Protein AF-A0A3S0ZRF5-F1 (afdb_monomer_lite)

Sequence (81 aa):
MLEEQQVTTLNDALRNISGVTQTAPSYFNQFATFTIRGFEVSDGAGNFTRNGLRYLQGGGKAANFANIERIEVLRGPAAAD

Structure (mmCIF, N/CA/C/O backbone):
data_AF-A0A3S0ZRF5-F1
#
_entry.id   AF-A0A3S0ZRF5-F1
#
loop_
_atom_site.group_PDB
_atom_site.id
_atom_site.type_symbol
_atom_site.label_atom_id
_atom_site.label_alt_id
_atom_site.label_comp_id
_atom_site.label_asym_id
_atom_site.label_entity_id
_atom_site.label_seq_id
_atom_site.pdbx_PDB_ins_code
_atom_site.Cartn_x
_atom_site.Cartn_y
_atom_site.Cartn_z
_atom_site.occupancy
_atom_site.B_iso_or_equiv
_atom_site.auth_seq_id
_atom_site.auth_comp_id
_atom_site.auth_asym_id
_atom_site.auth_atom_id
_atom_site.pdbx_PDB_model_num
ATOM 1 N N . MET A 1 1 ? -10.247 -5.853 12.737 1.00 60.31 1 MET A N 1
ATOM 2 C CA . MET A 1 1 ? -10.734 -5.570 11.359 1.00 60.31 1 MET A CA 1
ATOM 3 C C . MET A 1 1 ? -10.306 -4.157 10.944 1.00 60.31 1 MET A C 1
ATOM 5 O O . MET A 1 1 ? -9.939 -3.394 11.829 1.00 60.31 1 MET A O 1
ATOM 9 N N . LEU A 1 2 ? -10.300 -3.780 9.655 1.00 57.69 2 LEU A N 1
ATOM 10 C CA . LEU A 1 2 ? -9.923 -2.406 9.237 1.00 57.69 2 LEU A CA 1
ATOM 11 C C . LEU A 1 2 ? -10.807 -1.328 9.892 1.00 57.69 2 LEU A C 1
ATOM 13 O O . LEU A 1 2 ? -10.327 -0.250 10.242 1.00 57.69 2 LEU A O 1
ATOM 17 N N . GLU A 1 3 ? -12.067 -1.676 10.144 1.00 58.44 3 GLU A N 1
ATOM 18 C CA . GLU A 1 3 ? -13.055 -0.864 10.861 1.00 58.44 3 GLU A CA 1
ATOM 19 C C . GLU A 1 3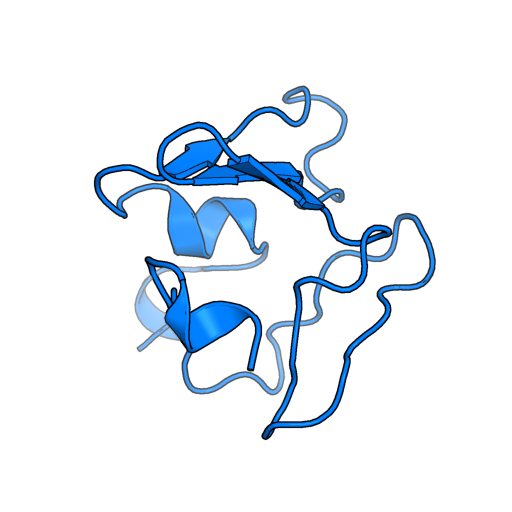 ? -12.617 -0.532 12.299 1.00 58.44 3 GLU A C 1
ATOM 21 O O . GLU A 1 3 ? -12.783 0.599 12.749 1.00 58.44 3 GLU A O 1
ATOM 26 N N . GLU A 1 4 ? -11.964 -1.469 12.999 1.00 57.50 4 GLU A N 1
ATOM 27 C CA . GLU A 1 4 ? -11.469 -1.268 14.373 1.00 57.50 4 GLU A CA 1
ATOM 28 C C . GLU A 1 4 ? -10.282 -0.295 14.438 1.00 57.50 4 GLU A C 1
ATOM 30 O O . GLU A 1 4 ? -9.963 0.223 15.506 1.00 57.50 4 GLU A O 1
ATOM 35 N N . GLN A 1 5 ? -9.615 -0.035 13.308 1.00 59.19 5 GLN A N 1
ATOM 36 C CA . GLN A 1 5 ? -8.460 0.862 13.232 1.00 59.19 5 GLN A CA 1
ATOM 37 C C . GLN A 1 5 ? -8.804 2.261 12.699 1.00 59.19 5 GLN A C 1
ATOM 39 O O . GLN A 1 5 ? -7.892 3.074 12.544 1.00 59.19 5 GLN A O 1
ATOM 44 N N . GLN A 1 6 ? -10.086 2.548 12.420 1.00 68.94 6 GLN A N 1
ATOM 45 C CA . GLN A 1 6 ? -10.537 3.792 11.774 1.00 68.94 6 GLN A CA 1
ATOM 46 C C . GLN A 1 6 ? -9.744 4.112 10.493 1.00 68.94 6 GLN A C 1
ATOM 48 O O . GLN A 1 6 ? -9.437 5.267 10.201 1.00 68.94 6 GLN A O 1
ATOM 53 N N . VAL A 1 7 ? -9.374 3.077 9.736 1.00 73.56 7 VAL A N 1
ATOM 54 C CA . VAL A 1 7 ? -8.613 3.226 8.494 1.00 73.56 7 VAL A CA 1
ATOM 55 C C . VAL A 1 7 ? -9.518 3.851 7.438 1.00 73.56 7 VAL A C 1
ATOM 57 O O . VAL A 1 7 ? -10.476 3.228 6.986 1.00 73.56 7 VAL A O 1
ATOM 60 N N . THR A 1 8 ? -9.204 5.083 7.038 1.00 74.62 8 THR A N 1
ATOM 61 C CA . THR A 1 8 ? -9.949 5.804 5.988 1.00 74.62 8 THR A CA 1
ATOM 62 C C . THR A 1 8 ? -9.132 5.998 4.715 1.00 74.62 8 THR A C 1
ATOM 64 O O . THR A 1 8 ? -9.688 6.329 3.669 1.00 74.62 8 THR A O 1
ATOM 67 N N . THR A 1 9 ? -7.819 5.755 4.784 1.00 77.31 9 THR A N 1
ATOM 68 C CA . THR A 1 9 ? -6.876 5.883 3.668 1.00 77.31 9 THR A CA 1
ATOM 69 C C . THR A 1 9 ? -5.911 4.690 3.590 1.00 77.31 9 THR A C 1
ATOM 71 O O . THR A 1 9 ? -5.690 3.981 4.573 1.00 77.31 9 THR A O 1
ATOM 74 N N . LEU A 1 10 ? -5.270 4.479 2.427 1.00 79.94 10 LEU A N 1
ATOM 75 C CA . LEU A 1 10 ? -4.205 3.464 2.286 1.00 79.94 10 LEU A CA 1
ATOM 76 C C . LEU A 1 10 ? -3.012 3.793 3.189 1.00 79.94 10 LEU A C 1
ATOM 78 O O . LEU A 1 10 ? -2.335 2.896 3.682 1.00 79.94 10 LEU A O 1
ATOM 82 N N . ASN A 1 11 ? -2.788 5.081 3.431 1.00 80.31 11 ASN A N 1
ATOM 83 C CA . ASN A 1 11 ? -1.744 5.568 4.317 1.00 80.31 11 ASN A CA 1
ATOM 84 C C . ASN A 1 11 ? -2.003 5.127 5.768 1.00 80.31 11 ASN A C 1
ATOM 86 O O . ASN A 1 11 ? -1.103 4.581 6.406 1.00 80.31 11 ASN A O 1
ATOM 90 N N . ASP A 1 12 ? -3.246 5.241 6.252 1.00 80.88 12 ASP A N 1
ATOM 91 C CA . ASP A 1 12 ? -3.635 4.740 7.579 1.00 80.88 12 ASP A CA 1
ATOM 92 C C . ASP A 1 12 ? -3.457 3.222 7.684 1.00 80.88 12 ASP A C 1
ATOM 94 O O . ASP A 1 12 ? -2.947 2.720 8.686 1.00 80.88 12 ASP A O 1
ATOM 98 N N . ALA A 1 13 ? -3.848 2.496 6.632 1.00 82.31 13 ALA A N 1
ATOM 99 C CA . ALA A 1 13 ? -3.793 1.040 6.593 1.00 82.31 13 ALA A CA 1
ATOM 100 C C . ALA A 1 13 ? -2.364 0.491 6.694 1.00 82.31 13 ALA A C 1
ATOM 102 O O . ALA A 1 13 ? -2.133 -0.561 7.293 1.00 82.31 13 ALA A O 1
ATOM 103 N N . LEU A 1 14 ? -1.404 1.185 6.074 1.00 84.56 14 LEU A N 1
ATOM 104 C CA . LEU A 1 14 ? -0.034 0.700 5.918 1.00 84.56 14 LEU A CA 1
ATOM 105 C C . LEU A 1 14 ? 0.962 1.308 6.914 1.00 84.56 14 LEU A C 1
ATOM 107 O O . LEU A 1 14 ? 2.105 0.854 6.962 1.00 84.56 14 LEU A O 1
ATOM 111 N N . ARG A 1 15 ? 0.541 2.264 7.754 1.00 83.94 15 ARG A N 1
ATOM 112 C CA . ARG A 1 15 ? 1.416 3.018 8.677 1.00 83.94 15 ARG A CA 1
ATOM 113 C C . ARG A 1 15 ? 2.293 2.163 9.601 1.00 83.94 15 ARG A C 1
ATOM 115 O O . ARG A 1 15 ? 3.350 2.610 10.023 1.00 83.94 15 ARG A O 1
ATOM 122 N N . ASN A 1 16 ? 1.855 0.942 9.918 1.00 85.5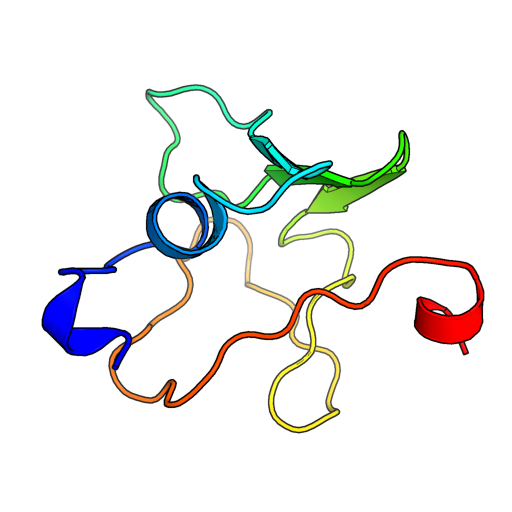6 16 ASN A N 1
ATOM 123 C CA . ASN A 1 16 ? 2.537 0.032 10.845 1.00 85.56 16 ASN A CA 1
ATOM 124 C C . ASN A 1 16 ? 3.212 -1.161 10.145 1.00 85.56 16 ASN A C 1
ATOM 126 O O . ASN A 1 16 ? 3.693 -2.081 10.810 1.00 85.56 16 ASN A O 1
ATOM 130 N N . ILE A 1 17 ? 3.233 -1.195 8.810 1.00 86.31 17 ILE A N 1
ATOM 131 C CA . ILE A 1 17 ? 3.800 -2.320 8.067 1.00 86.31 17 ILE A CA 1
ATOM 132 C C . ILE A 1 17 ? 5.310 -2.130 7.912 1.00 86.31 17 ILE A C 1
ATOM 134 O O . ILE A 1 17 ? 5.786 -1.228 7.229 1.00 86.31 17 ILE A O 1
ATOM 138 N N . SER A 1 18 ? 6.087 -3.030 8.516 1.00 88.31 18 SER A N 1
ATOM 139 C CA . SER A 1 18 ? 7.549 -2.993 8.421 1.00 88.31 18 SER A CA 1
ATOM 140 C C . SER A 1 18 ? 8.040 -3.090 6.969 1.00 88.31 18 SER A C 1
ATOM 142 O O . SER A 1 18 ? 7.632 -3.977 6.204 1.00 88.31 18 SER A O 1
ATOM 144 N N . GLY A 1 19 ? 8.958 -2.188 6.609 1.00 87.69 19 GLY A N 1
ATOM 145 C CA . GLY A 1 19 ? 9.541 -2.090 5.271 1.00 87.69 19 GLY A CA 1
ATOM 146 C C . GLY A 1 19 ? 8.667 -1.361 4.247 1.00 87.69 19 GLY A C 1
ATOM 147 O O . GLY A 1 19 ? 9.002 -1.404 3.063 1.00 87.69 19 GLY A O 1
ATOM 148 N N . VAL A 1 20 ? 7.578 -0.726 4.695 1.00 89.00 20 VAL A N 1
ATOM 149 C CA . VAL A 1 20 ? 6.767 0.219 3.922 1.00 89.00 20 VAL A CA 1
ATOM 150 C C . VAL A 1 20 ? 7.018 1.618 4.473 1.00 89.00 20 VAL A C 1
ATOM 152 O O . VAL A 1 20 ? 6.803 1.873 5.655 1.00 89.00 20 VAL A O 1
ATOM 155 N N . THR A 1 21 ? 7.462 2.524 3.611 1.00 90.31 21 THR A N 1
ATOM 156 C CA . THR A 1 21 ? 7.653 3.938 3.944 1.00 90.31 21 THR A CA 1
ATOM 157 C C . THR A 1 21 ? 6.694 4.762 3.108 1.00 90.31 21 THR A C 1
ATOM 159 O O . THR A 1 21 ? 6.738 4.678 1.886 1.00 90.31 21 THR A O 1
ATOM 162 N N . GLN A 1 22 ? 5.840 5.567 3.736 1.00 87.69 22 GLN A N 1
ATOM 163 C CA . GLN A 1 22 ? 5.003 6.523 3.014 1.00 87.69 22 GLN A CA 1
ATOM 164 C C . GLN A 1 22 ? 5.872 7.662 2.469 1.00 87.69 22 GLN A C 1
ATOM 166 O O . GLN A 1 22 ? 6.668 8.244 3.205 1.00 87.69 22 GLN A O 1
ATOM 171 N N . THR A 1 23 ? 5.724 7.974 1.185 1.00 86.44 23 THR A N 1
ATOM 172 C CA . THR A 1 23 ? 6.491 9.030 0.502 1.00 86.44 23 THR A CA 1
ATOM 173 C C . THR A 1 23 ? 5.613 10.172 -0.002 1.00 86.44 23 THR A C 1
ATOM 175 O O . THR A 1 23 ? 6.131 11.228 -0.362 1.00 86.44 23 THR A O 1
ATOM 178 N N . ALA A 1 24 ? 4.287 10.001 0.013 1.00 77.31 24 ALA A N 1
ATOM 179 C CA . ALA A 1 24 ? 3.353 11.081 -0.277 1.00 77.31 24 ALA A CA 1
ATOM 180 C C . ALA A 1 24 ? 3.484 12.219 0.763 1.00 77.31 24 ALA A C 1
ATOM 182 O O . ALA A 1 24 ? 3.536 11.941 1.966 1.00 77.31 24 ALA A O 1
ATOM 183 N N . PRO A 1 25 ? 3.505 13.499 0.342 1.00 74.38 25 PRO A N 1
ATOM 184 C CA . PRO A 1 25 ? 3.507 14.623 1.272 1.00 74.38 25 PRO A CA 1
ATOM 185 C C . PRO A 1 25 ? 2.268 14.622 2.177 1.00 74.38 25 PRO A C 1
ATOM 187 O O . PRO A 1 25 ? 1.167 14.300 1.734 1.00 74.38 25 PRO A O 1
ATOM 190 N N . SER A 1 26 ? 2.418 15.056 3.432 1.00 70.06 26 SER A N 1
ATOM 191 C CA . SER A 1 26 ? 1.328 15.054 4.427 1.00 70.06 26 SER A CA 1
ATOM 192 C C . SER A 1 26 ? 0.108 15.891 4.019 1.00 70.06 26 SER A C 1
ATOM 194 O O . SER A 1 26 ? -1.015 15.562 4.390 1.00 70.06 26 SER A O 1
ATOM 196 N N . TYR A 1 27 ? 0.312 16.938 3.216 1.00 71.25 27 TYR A N 1
ATOM 197 C CA . TYR A 1 27 ? -0.746 17.790 2.660 1.00 71.25 27 TYR A CA 1
ATOM 198 C C . TYR A 1 27 ? -1.441 17.192 1.419 1.00 71.25 27 TYR A C 1
ATOM 200 O O . TYR A 1 27 ? -2.400 17.770 0.919 1.00 71.25 27 TYR A O 1
ATOM 208 N N . PHE A 1 28 ? -0.987 16.028 0.943 1.00 71.94 28 PHE A N 1
ATOM 209 C CA . PHE A 1 28 ? -1.553 15.256 -0.170 1.00 71.94 28 PHE A CA 1
ATOM 210 C C . PHE A 1 28 ? -1.843 13.802 0.250 1.00 71.94 28 PHE A C 1
ATOM 212 O O . PHE A 1 28 ? -1.561 12.846 -0.469 1.00 71.94 28 PHE A O 1
ATOM 219 N N . ASN A 1 29 ? -2.455 13.627 1.424 1.00 67.75 29 ASN A N 1
ATOM 220 C CA . ASN A 1 29 ? -2.761 12.318 2.019 1.00 67.75 29 ASN A CA 1
ATOM 221 C C . ASN A 1 29 ? -3.796 11.469 1.247 1.00 67.75 29 ASN A C 1
ATOM 223 O O . ASN A 1 29 ? -3.986 10.298 1.577 1.00 67.75 29 ASN A O 1
ATOM 227 N N . GLN A 1 30 ? -4.456 12.044 0.238 1.00 70.25 30 GLN A N 1
ATOM 228 C CA . GLN A 1 30 ? -5.365 11.338 -0.669 1.00 70.25 30 GLN A CA 1
ATOM 229 C C . GLN A 1 30 ? -4.629 10.405 -1.642 1.00 70.25 30 GLN A C 1
ATOM 231 O O . GLN A 1 30 ? -5.227 9.446 -2.128 1.00 70.25 30 GLN A O 1
ATOM 236 N N . PHE A 1 31 ? -3.347 10.675 -1.913 1.00 72.88 31 PHE A N 1
ATOM 237 C CA . PHE A 1 31 ? -2.500 9.829 -2.747 1.00 72.88 31 PHE A CA 1
ATOM 238 C C . PHE A 1 31 ? -1.818 8.760 -1.899 1.00 72.88 31 PHE A C 1
ATOM 240 O O . PHE A 1 31 ? -1.394 8.995 -0.762 1.00 72.88 31 PHE A O 1
ATOM 247 N N . ALA A 1 32 ? -1.704 7.572 -2.477 1.00 76.75 32 ALA A N 1
ATOM 248 C CA . ALA A 1 32 ? -1.078 6.428 -1.844 1.00 76.75 32 ALA A CA 1
ATOM 249 C C . ALA A 1 32 ? 0.251 6.141 -2.546 1.00 76.75 32 ALA A C 1
ATOM 251 O O . ALA A 1 32 ? 0.297 5.367 -3.503 1.00 76.75 32 ALA A O 1
ATOM 252 N N . THR A 1 33 ? 1.310 6.797 -2.073 1.00 84.50 33 THR A N 1
ATOM 253 C CA . THR A 1 33 ? 2.674 6.607 -2.577 1.00 84.50 33 THR A CA 1
ATOM 254 C C . THR A 1 33 ? 3.551 6.078 -1.457 1.00 84.50 33 THR A C 1
ATOM 256 O O . THR A 1 33 ? 3.637 6.676 -0.377 1.00 84.50 33 THR A O 1
ATOM 259 N N . PHE A 1 34 ? 4.200 4.951 -1.727 1.00 86.88 34 PHE A N 1
ATOM 260 C CA . PHE A 1 34 ? 5.055 4.253 -0.785 1.00 86.88 34 PHE A CA 1
ATOM 261 C C . PHE A 1 34 ? 6.358 3.828 -1.445 1.00 86.88 34 PHE A C 1
ATOM 263 O O . PHE A 1 34 ? 6.407 3.547 -2.639 1.00 86.88 34 PHE A O 1
ATOM 270 N N . THR A 1 35 ? 7.382 3.658 -0.623 1.00 90.19 35 THR A N 1
ATOM 271 C CA . THR A 1 35 ? 8.541 2.836 -0.945 1.00 90.19 35 THR A CA 1
ATOM 272 C C . THR A 1 35 ? 8.428 1.526 -0.180 1.00 90.19 35 THR A C 1
ATOM 274 O O . THR A 1 35 ? 8.368 1.525 1.051 1.00 90.19 35 THR A O 1
ATOM 277 N N . ILE A 1 36 ? 8.429 0.401 -0.893 1.00 88.56 36 ILE A N 1
ATOM 278 C CA . ILE A 1 36 ? 8.410 -0.944 -0.311 1.00 88.56 36 ILE A CA 1
ATOM 279 C C . ILE A 1 36 ? 9.710 -1.644 -0.693 1.00 88.56 36 ILE A C 1
ATOM 281 O O . ILE A 1 36 ? 9.952 -1.928 -1.863 1.00 88.56 36 ILE A O 1
ATOM 285 N N . ARG A 1 37 ? 10.585 -1.897 0.291 1.00 86.62 37 ARG A N 1
ATOM 286 C CA . ARG A 1 37 ? 11.933 -2.475 0.073 1.00 86.62 37 ARG A CA 1
ATOM 287 C C . ARG A 1 37 ? 12.755 -1.781 -1.037 1.00 86.62 37 ARG A C 1
ATOM 289 O O . ARG A 1 37 ? 13.501 -2.440 -1.752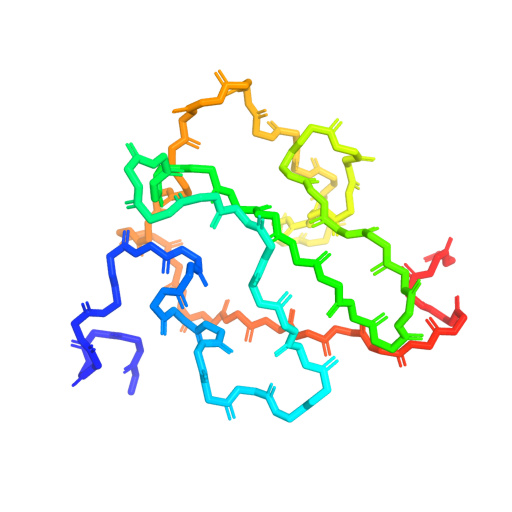 1.00 86.62 37 ARG A O 1
ATOM 296 N N . GLY A 1 38 ? 12.626 -0.460 -1.167 1.00 86.00 38 GLY A N 1
ATOM 297 C CA . GLY A 1 38 ? 13.369 0.345 -2.146 1.00 86.00 38 GLY A CA 1
ATOM 298 C C . GLY A 1 38 ? 12.673 0.550 -3.496 1.00 86.00 38 GLY A C 1
ATOM 299 O O . GLY A 1 38 ? 13.192 1.299 -4.315 1.00 86.00 38 GLY A O 1
ATOM 300 N N . PHE A 1 39 ? 11.502 -0.051 -3.716 1.00 85.88 39 PHE A N 1
ATOM 301 C CA . PHE A 1 39 ? 10.712 0.129 -4.935 1.00 85.88 39 PHE A CA 1
ATOM 302 C C . PHE A 1 39 ? 9.528 1.055 -4.682 1.00 85.88 39 PHE A C 1
ATOM 304 O O . PHE A 1 39 ? 8.848 0.921 -3.662 1.00 85.88 39 PHE A O 1
ATOM 311 N N . GLU A 1 40 ? 9.281 1.978 -5.607 1.00 85.94 40 GLU A N 1
ATOM 312 C CA . GLU A 1 40 ? 8.114 2.851 -5.543 1.00 85.94 40 GLU A CA 1
ATOM 313 C C . GLU A 1 40 ? 6.839 2.072 -5.888 1.00 85.94 40 GLU A C 1
ATOM 315 O O . GLU A 1 40 ? 6.792 1.297 -6.843 1.00 85.94 40 GLU A O 1
ATOM 320 N N . VAL A 1 41 ? 5.802 2.298 -5.090 1.00 85.56 41 VAL A N 1
ATOM 321 C CA . VAL A 1 41 ? 4.440 1.816 -5.292 1.00 85.56 41 VAL A CA 1
ATOM 322 C C . VAL A 1 41 ? 3.540 3.035 -5.225 1.00 85.56 41 VAL A C 1
ATOM 324 O O . VAL A 1 41 ? 3.474 3.699 -4.189 1.00 85.56 41 VAL A O 1
ATOM 327 N N . SER A 1 42 ? 2.848 3.331 -6.320 1.00 82.12 42 SER A N 1
ATOM 328 C CA . SER A 1 42 ? 1.940 4.471 -6.401 1.00 82.12 42 SER A CA 1
ATOM 329 C C . SER A 1 42 ? 0.628 4.102 -7.080 1.00 82.12 42 SER A C 1
ATOM 331 O O . SER A 1 42 ? 0.530 3.150 -7.862 1.00 82.12 42 SER A O 1
ATOM 333 N N . ASP A 1 43 ? -0.415 4.834 -6.716 1.00 72.62 43 ASP A N 1
ATOM 334 C CA . ASP A 1 43 ? -1.788 4.633 -7.170 1.00 72.62 43 ASP A CA 1
ATOM 335 C C . ASP A 1 43 ? -1.942 4.754 -8.704 1.00 72.62 43 ASP A C 1
ATOM 337 O O . ASP A 1 43 ? -2.773 4.062 -9.299 1.00 72.62 43 ASP A O 1
ATOM 341 N N . GLY A 1 44 ? -1.069 5.538 -9.347 1.00 69.94 44 GLY A N 1
ATOM 342 C CA . GLY A 1 44 ? -0.942 5.674 -10.800 1.00 69.94 44 GLY A CA 1
ATOM 343 C C . GLY A 1 44 ? -0.005 4.671 -11.493 1.00 69.94 44 GLY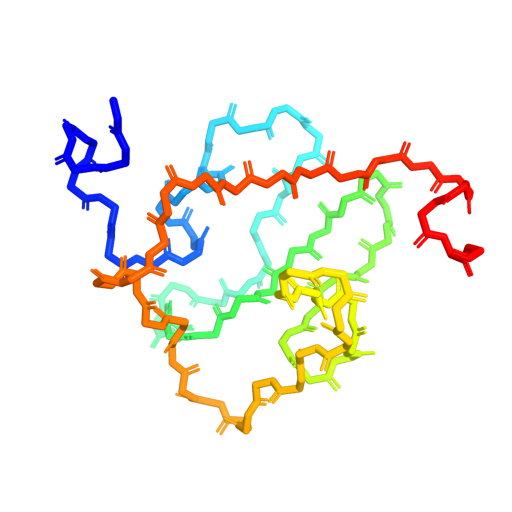 A C 1
ATOM 344 O O . GLY A 1 44 ? -0.098 4.506 -12.709 1.00 69.94 44 GLY A O 1
ATOM 345 N N . ALA A 1 45 ? 0.868 3.966 -10.765 1.00 72.50 45 ALA A N 1
ATOM 346 C CA . ALA A 1 45 ? 1.844 3.039 -11.357 1.00 72.50 45 ALA A CA 1
ATOM 347 C C . ALA A 1 45 ? 1.274 1.631 -11.636 1.00 72.50 45 ALA A C 1
ATOM 349 O O . ALA A 1 45 ? 1.893 0.814 -12.318 1.00 72.50 45 ALA A O 1
ATOM 350 N N . GLY A 1 46 ? 0.043 1.351 -11.189 1.00 75.44 46 GLY A N 1
ATOM 351 C CA . GLY A 1 46 ? -0.642 0.079 -11.438 1.00 75.44 46 GLY A CA 1
ATOM 352 C C . GLY A 1 46 ? -0.132 -1.094 -10.608 1.00 75.44 46 GLY A C 1
ATOM 353 O O . GLY A 1 46 ? -0.378 -2.239 -10.967 1.00 75.44 46 GLY A O 1
ATOM 354 N N . ASN A 1 47 ? 0.532 -0.803 -9.491 1.00 82.94 47 ASN A N 1
ATOM 355 C CA . ASN A 1 47 ? 0.993 -1.783 -8.506 1.00 82.94 47 ASN A CA 1
ATOM 356 C C . ASN A 1 47 ? -0.101 -2.204 -7.510 1.00 82.94 47 ASN A C 1
ATOM 358 O O . ASN A 1 47 ? 0.175 -2.917 -6.548 1.00 82.94 47 ASN A O 1
ATOM 362 N N . PHE A 1 48 ? -1.336 -1.746 -7.715 1.00 82.88 48 PHE A N 1
ATOM 363 C CA . PHE A 1 48 ? -2.484 -2.096 -6.894 1.00 82.88 48 PHE A CA 1
ATOM 364 C C . PHE A 1 48 ? -3.357 -3.103 -7.624 1.00 82.88 48 PHE A C 1
ATOM 366 O O . PHE A 1 48 ? -3.642 -2.961 -8.816 1.00 82.88 48 PHE A O 1
ATOM 373 N N . THR A 1 49 ? -3.836 -4.093 -6.882 1.00 85.44 49 THR A N 1
ATOM 374 C CA . THR A 1 49 ? -4.869 -5.012 -7.343 1.00 85.44 49 THR A CA 1
ATOM 375 C C . THR A 1 49 ? -6.056 -4.985 -6.391 1.00 85.44 49 THR A C 1
ATOM 377 O O . THR A 1 49 ? -5.923 -4.707 -5.198 1.00 85.44 49 THR A O 1
ATOM 380 N N . ARG A 1 50 ? -7.243 -5.259 -6.927 1.00 84.38 50 ARG A N 1
ATOM 381 C CA . ARG A 1 50 ? -8.464 -5.479 -6.155 1.00 84.38 50 ARG A CA 1
ATOM 382 C C . ARG A 1 50 ? -9.081 -6.782 -6.627 1.00 84.38 50 ARG A C 1
ATOM 384 O O . ARG A 1 50 ? -9.413 -6.910 -7.801 1.00 84.38 50 ARG A O 1
ATOM 391 N N . ASN A 1 51 ? -9.204 -7.746 -5.718 1.00 86.62 51 ASN A N 1
ATOM 392 C CA . ASN A 1 51 ? -9.664 -9.103 -6.033 1.00 86.62 51 ASN A CA 1
ATOM 393 C C . ASN A 1 51 ? -8.860 -9.738 -7.188 1.00 86.62 51 ASN A C 1
ATOM 395 O O . ASN A 1 51 ? -9.429 -10.331 -8.098 1.00 86.62 51 ASN A O 1
ATOM 399 N N . GLY A 1 52 ? -7.536 -9.542 -7.188 1.00 86.94 52 GLY A N 1
ATOM 400 C CA . GLY A 1 52 ? -6.626 -10.063 -8.216 1.00 86.94 52 GLY A CA 1
ATOM 401 C C . GLY A 1 52 ? -6.601 -9.282 -9.535 1.00 86.94 52 GLY A C 1
ATOM 402 O O . GLY A 1 52 ? -5.742 -9.537 -10.371 1.00 86.94 52 GLY A O 1
ATOM 403 N N . LEU A 1 53 ? -7.485 -8.302 -9.731 1.00 85.06 53 LEU A N 1
ATOM 404 C CA . LEU A 1 53 ? -7.513 -7.487 -10.945 1.00 85.06 53 LEU A CA 1
ATOM 405 C C . LEU A 1 53 ? -6.720 -6.202 -10.755 1.00 85.06 53 LEU A C 1
ATOM 407 O O . LEU A 1 53 ? -6.820 -5.568 -9.704 1.00 85.06 53 LEU A O 1
ATOM 411 N N . ARG A 1 54 ? -5.978 -5.784 -11.786 1.00 81.25 54 ARG A N 1
ATOM 412 C CA . ARG A 1 54 ? -5.265 -4.502 -11.777 1.00 81.25 54 ARG A CA 1
ATOM 413 C C . ARG A 1 54 ? -6.243 -3.374 -11.465 1.00 81.25 54 ARG A C 1
ATOM 415 O O . ARG A 1 54 ? -7.238 -3.177 -12.159 1.00 81.25 54 ARG A O 1
ATOM 422 N N . TYR A 1 55 ? -5.927 -2.626 -10.423 1.00 78.62 55 TYR A N 1
ATOM 423 C CA . TYR A 1 55 ? -6.717 -1.511 -9.946 1.00 78.62 55 TYR A CA 1
ATOM 424 C C . TYR A 1 55 ? -5.939 -0.227 -10.212 1.00 78.62 55 TYR A C 1
ATOM 426 O O . TYR A 1 55 ? -5.009 0.125 -9.492 1.00 78.62 55 TYR A O 1
ATOM 434 N N . LEU A 1 56 ? -6.303 0.453 -11.298 1.00 71.25 56 LEU A N 1
ATOM 435 C CA . LEU A 1 56 ? -5.807 1.790 -11.594 1.00 71.25 56 LEU A CA 1
ATOM 436 C C . LEU A 1 56 ? -6.673 2.781 -10.826 1.00 71.25 56 LEU A C 1
ATOM 438 O O . LEU A 1 56 ? -7.840 2.987 -11.167 1.00 71.25 56 LEU A O 1
ATOM 442 N N . GLN A 1 57 ? -6.119 3.384 -9.781 1.00 64.75 57 GLN A N 1
ATOM 443 C CA . GLN A 1 57 ? -6.792 4.509 -9.152 1.00 64.75 57 GLN A CA 1
ATOM 444 C C . GLN A 1 57 ? -6.688 5.697 -10.098 1.00 64.75 57 GLN A C 1
ATOM 446 O O . GLN A 1 57 ? -5.596 6.159 -10.416 1.00 64.75 57 GLN A O 1
ATOM 451 N N . GLY A 1 58 ? -7.834 6.171 -10.592 1.00 55.97 58 GLY A N 1
ATOM 452 C CA . GLY A 1 58 ? -7.886 7.418 -11.347 1.00 55.97 58 GLY A CA 1
ATOM 453 C C . GLY A 1 58 ? -7.280 8.529 -10.492 1.00 55.97 58 GLY A C 1
ATOM 454 O O . GLY A 1 58 ? -7.790 8.788 -9.400 1.00 55.97 58 GLY A O 1
ATOM 455 N N . GLY A 1 59 ? -6.178 9.110 -10.978 1.00 51.59 59 GLY A N 1
ATOM 456 C CA . GLY A 1 59 ? -5.266 9.966 -10.219 1.00 51.59 59 GLY A CA 1
ATOM 457 C C . GLY A 1 59 ? -5.971 10.897 -9.235 1.00 51.59 59 GLY A C 1
ATOM 458 O O . GLY A 1 59 ? -6.726 11.784 -9.632 1.00 51.59 59 GLY A O 1
ATOM 459 N N . GLY A 1 60 ? -5.721 10.675 -7.944 1.00 51.09 60 GLY A N 1
ATOM 460 C CA . GLY A 1 60 ? -6.175 11.544 -6.858 1.00 51.09 60 GLY A CA 1
ATOM 461 C C . GLY A 1 60 ? -7.462 11.127 -6.158 1.00 51.09 60 GLY A C 1
ATOM 462 O O . GLY A 1 60 ? -7.863 11.805 -5.214 1.00 51.09 60 GLY A O 1
ATOM 463 N N . LYS A 1 61 ? -8.109 10.025 -6.554 1.00 55.59 61 LYS A N 1
ATOM 464 C CA . LYS A 1 61 ? -9.166 9.436 -5.723 1.00 55.59 61 LYS A CA 1
ATOM 465 C C . LYS A 1 61 ? -8.538 8.517 -4.684 1.00 55.59 61 LYS A C 1
ATOM 467 O O . LYS A 1 61 ? -7.971 7.493 -5.045 1.00 55.59 61 LYS A O 1
ATOM 472 N N . ALA A 1 62 ? -8.680 8.880 -3.410 1.00 59.38 62 ALA A N 1
ATOM 473 C CA . ALA A 1 62 ? -8.338 7.999 -2.303 1.00 59.38 62 ALA A CA 1
ATOM 474 C C . ALA A 1 62 ? -9.067 6.654 -2.458 1.00 59.38 62 ALA A C 1
ATOM 476 O O . ALA A 1 62 ? -10.238 6.616 -2.859 1.00 59.38 62 ALA A O 1
ATOM 477 N N . ALA A 1 63 ? -8.384 5.556 -2.127 1.00 63.66 63 ALA A N 1
ATOM 478 C CA . ALA A 1 63 ? -8.994 4.235 -2.144 1.00 63.66 63 ALA A CA 1
ATOM 479 C C . ALA A 1 63 ? -10.235 4.254 -1.245 1.00 63.66 63 ALA A C 1
ATOM 481 O O . ALA A 1 63 ? -10.171 4.690 -0.099 1.00 63.66 63 ALA A O 1
ATOM 482 N N . ASN A 1 64 ? -11.380 3.819 -1.769 1.00 66.94 64 ASN A N 1
ATOM 483 C CA . ASN A 1 64 ? -12.595 3.737 -0.970 1.00 66.94 64 ASN A CA 1
ATOM 484 C C . ASN A 1 64 ? -12.571 2.436 -0.157 1.00 66.94 64 ASN A C 1
ATOM 486 O O . ASN A 1 64 ? -12.704 1.347 -0.722 1.00 66.94 64 ASN A O 1
ATOM 490 N N . PHE A 1 65 ? -12.422 2.570 1.161 1.00 71.19 65 PHE A N 1
ATOM 491 C CA . PHE A 1 65 ? -12.341 1.450 2.101 1.00 71.19 65 PHE A CA 1
ATOM 492 C C . PHE A 1 65 ? -13.689 0.890 2.541 1.00 71.19 65 PHE A C 1
ATOM 494 O O . PHE A 1 65 ? -13.705 -0.164 3.164 1.00 71.19 65 PHE A O 1
ATOM 501 N N . ALA A 1 66 ? -14.812 1.524 2.184 1.00 73.56 66 ALA A N 1
ATOM 502 C CA . ALA A 1 66 ? -16.140 1.090 2.625 1.00 73.56 66 ALA A CA 1
ATOM 503 C C . ALA A 1 66 ? -16.472 -0.362 2.230 1.00 73.56 66 ALA A C 1
ATOM 505 O O . ALA A 1 66 ? -17.288 -1.000 2.878 1.00 73.56 66 ALA A O 1
ATOM 506 N N . ASN A 1 67 ? -15.820 -0.882 1.183 1.00 77.38 67 ASN A N 1
ATOM 507 C CA . ASN A 1 67 ? -16.015 -2.237 0.664 1.00 77.38 67 ASN A CA 1
ATOM 508 C C . ASN A 1 67 ? -14.684 -3.013 0.595 1.00 77.38 67 ASN A C 1
ATOM 510 O O . ASN A 1 67 ? -14.412 -3.680 -0.411 1.00 77.38 67 ASN A O 1
ATOM 514 N N . ILE A 1 68 ? -13.803 -2.837 1.586 1.00 80.12 68 ILE A N 1
ATOM 515 C CA . ILE A 1 68 ? -12.507 -3.524 1.679 1.00 80.12 68 ILE A CA 1
ATOM 516 C C . ILE A 1 68 ? -12.434 -4.279 3.009 1.00 80.12 68 ILE A C 1
ATOM 518 O O . ILE A 1 68 ? -12.359 -3.671 4.070 1.00 80.12 68 ILE A O 1
ATOM 522 N N . GLU A 1 69 ? -12.403 -5.610 2.946 1.00 83.19 69 GLU A N 1
ATOM 523 C CA . GLU A 1 69 ? -12.318 -6.472 4.136 1.00 83.19 69 GLU A CA 1
ATOM 524 C C . GLU A 1 69 ? -10.872 -6.658 4.616 1.00 83.19 69 GLU A C 1
ATOM 526 O O . GLU A 1 69 ? -10.590 -6.710 5.816 1.00 83.19 69 GLU A O 1
ATOM 531 N N . ARG A 1 70 ? -9.935 -6.751 3.666 1.00 84.69 70 ARG A N 1
ATOM 532 C CA . ARG A 1 70 ? -8.516 -7.011 3.915 1.00 84.69 70 ARG A CA 1
ATOM 533 C C . ARG A 1 70 ? -7.646 -6.288 2.893 1.00 84.69 70 ARG A C 1
ATOM 535 O O . ARG A 1 70 ? -8.013 -6.146 1.730 1.00 84.69 70 ARG A O 1
ATOM 542 N N . ILE A 1 71 ? -6.467 -5.873 3.346 1.00 85.50 71 ILE A N 1
ATOM 543 C CA . ILE A 1 71 ? -5.385 -5.336 2.517 1.00 85.50 71 ILE A CA 1
ATOM 544 C C . ILE A 1 71 ? -4.173 -6.236 2.702 1.00 85.50 71 ILE A C 1
ATOM 546 O O . ILE A 1 71 ? -3.860 -6.661 3.816 1.00 85.50 71 ILE A O 1
ATOM 550 N N . GLU A 1 72 ? -3.487 -6.518 1.603 1.00 87.44 72 GLU A N 1
ATOM 551 C CA . GLU A 1 72 ? -2.308 -7.372 1.578 1.00 87.44 72 GLU A CA 1
ATOM 552 C C . GLU A 1 72 ? -1.144 -6.625 0.949 1.00 87.44 72 GLU A C 1
ATOM 554 O O . GLU A 1 72 ? -1.303 -5.966 -0.076 1.00 87.44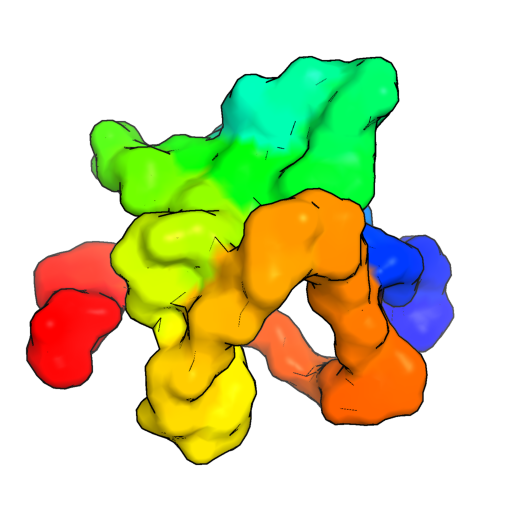 72 GLU A O 1
ATOM 559 N N . VAL A 1 73 ? 0.038 -6.750 1.552 1.00 87.69 73 VAL A N 1
ATOM 560 C CA . VAL A 1 73 ? 1.278 -6.216 0.984 1.00 87.69 73 VAL A CA 1
ATOM 561 C C . VAL A 1 73 ? 2.148 -7.384 0.544 1.00 87.69 73 VAL A C 1
ATOM 563 O O . VAL A 1 73 ? 2.804 -8.033 1.366 1.00 87.69 73 VAL A O 1
ATOM 566 N N . LEU A 1 74 ? 2.154 -7.643 -0.761 1.00 87.31 74 LEU A N 1
ATOM 567 C CA . LEU A 1 74 ? 3.030 -8.632 -1.380 1.00 87.31 74 LEU A CA 1
ATOM 568 C C . LEU A 1 74 ? 4.424 -8.020 -1.561 1.00 87.31 74 LEU A C 1
ATOM 570 O O . LEU A 1 74 ? 4.573 -6.931 -2.109 1.00 87.31 74 LEU A O 1
ATOM 574 N N . ARG A 1 75 ? 5.455 -8.692 -1.038 1.00 82.56 75 ARG A N 1
ATOM 575 C CA . ARG A 1 75 ? 6.839 -8.189 -1.013 1.00 82.56 75 ARG A CA 1
ATOM 576 C C . ARG A 1 75 ? 7.759 -9.167 -1.735 1.00 82.56 75 ARG A C 1
ATOM 578 O O . ARG A 1 75 ? 7.864 -10.313 -1.311 1.00 82.56 75 ARG A O 1
ATOM 585 N N . GLY A 1 76 ? 8.490 -8.684 -2.739 1.00 78.62 76 GLY A N 1
ATOM 586 C CA . GLY A 1 76 ? 9.494 -9.455 -3.483 1.00 78.62 76 GLY A CA 1
ATOM 587 C C . GLY A 1 76 ? 9.149 -9.647 -4.968 1.00 78.62 76 GLY A C 1
ATOM 588 O O . GLY A 1 76 ? 8.106 -9.170 -5.407 1.00 78.62 76 GLY A O 1
ATOM 589 N N . PRO A 1 77 ? 10.014 -10.338 -5.737 1.00 66.56 77 PRO A N 1
ATOM 590 C CA . PRO A 1 77 ? 9.888 -10.463 -7.194 1.00 66.56 77 PRO A CA 1
ATOM 591 C C . PRO A 1 77 ? 8.585 -11.123 -7.657 1.00 66.56 77 PRO A C 1
ATOM 593 O O . PRO A 1 77 ? 8.012 -10.690 -8.644 1.00 66.56 77 PRO A O 1
ATOM 596 N N . ALA A 1 78 ? 8.070 -12.096 -6.897 1.00 61.91 78 ALA A N 1
ATOM 597 C CA . ALA A 1 78 ? 6.824 -12.805 -7.211 1.00 61.91 78 ALA A CA 1
ATOM 598 C C . ALA A 1 78 ? 5.565 -11.916 -7.166 1.00 61.91 78 ALA A C 1
ATOM 600 O O . ALA A 1 78 ? 4.485 -12.366 -7.519 1.00 61.91 78 ALA A O 1
ATOM 601 N N . ALA A 1 79 ? 5.676 -10.666 -6.702 1.00 60.75 79 ALA A N 1
ATOM 602 C CA . ALA A 1 79 ? 4.587 -9.696 -6.788 1.00 60.75 79 ALA A CA 1
ATOM 603 C C . ALA A 1 79 ? 4.448 -9.071 -8.193 1.00 60.75 79 ALA A C 1
ATOM 605 O O . ALA A 1 79 ? 3.508 -8.313 -8.416 1.00 60.75 79 ALA A O 1
ATOM 606 N N . ALA A 1 80 ? 5.400 -9.332 -9.099 1.00 57.66 80 ALA A N 1
ATOM 607 C CA . ALA A 1 80 ? 5.422 -8.817 -10.467 1.00 57.66 80 ALA A CA 1
ATOM 608 C C . ALA A 1 80 ? 4.998 -9.848 -11.534 1.00 57.66 80 ALA A C 1
ATOM 610 O O . ALA A 1 80 ? 4.909 -9.463 -12.700 1.00 57.66 80 ALA A O 1
ATOM 611 N N . ASP A 1 81 ? 4.763 -11.106 -11.140 1.00 48.09 81 ASP A N 1
ATOM 612 C CA . ASP A 1 81 ? 4.275 -12.193 -12.007 1.00 48.09 81 ASP A CA 1
ATOM 613 C C . ASP A 1 81 ? 2.738 -12.236 -12.079 1.00 48.09 81 ASP A C 1
ATOM 615 O O . ASP A 1 81 ?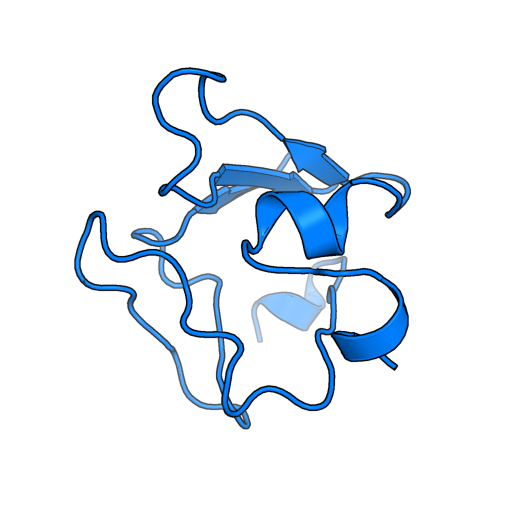 2.079 -11.999 -11.036 1.00 48.09 81 ASP A O 1
#

Organism: NCBI:txid211165

InterPro domains:
  IPR012910 TonB-dependent receptor, plug domain [PF07715] (2-80)
  IPR037066 TonB-dependent receptor, plug domain superfamily [G3DSA:2.170.130.10] (1-81)
  IPR039426 TonB-dependent receptor-like [PS52016] (1-81)
  IPR039426 TonB-dependent receptor-like [PTHR32552] (2-79)

Secondary structure (DSSP, 8-state):
-GGGGT--SHHHHHTT-TTEEE-S-GGGTTS-EEEETTEEEETTTT--EETTEE----TT----GGG-S------SGGG--

pLDDT: mean 75.98, std 11.05, range [48.09, 90.31]

Foldseek 3Di:
DCVVQVDAFPCSVCVPPPQWAAPDDPVLRQWGWIGHVNDIDTLQVQLDDDPNHGHRDPPRHTDGCPPPPDDDDDDDDVSVD

Radius of gyration: 12.12 Å; chains: 1; bounding box: 30×31×26 Å